Protein AF-A0A3D2V0P9-F1 (afdb_monomer_lite)

Sequence (71 aa):
VNLDYFMDDVVIAGDPASVTEQLLALREQIGDFGKLVVVAHCWDDRDKWIKSLELLSNEVVPAYNSAIGAN

pLDDT: mean 90.94, std 9.23, range [55.91, 98.19]

Structure (mmCIF, N/CA/C/O backbone):
data_AF-A0A3D2V0P9-F1
#
_entry.id   AF-A0A3D2V0P9-F1
#
loop_
_atom_site.group_PDB
_atom_site.id
_atom_site.type_symbol
_atom_site.label_atom_id
_atom_site.label_alt_id
_atom_site.label_comp_id
_atom_site.label_asym_id
_atom_site.label_entity_id
_atom_site.label_seq_id
_atom_site.pdbx_PDB_ins_code
_atom_site.Cartn_x
_atom_site.Cartn_y
_atom_site.Cartn_z
_atom_site.occupancy
_atom_site.B_iso_or_equiv
_atom_site.auth_seq_id
_atom_site.auth_comp_id
_atom_site.auth_asym_id
_atom_site.auth_atom_id
_atom_site.pdbx_PDB_model_num
ATOM 1 N N . VAL A 1 1 ? 8.354 -24.458 -2.288 1.00 75.88 1 VAL A N 1
ATOM 2 C CA . VAL A 1 1 ? 8.434 -22.987 -2.413 1.00 75.88 1 VAL A CA 1
ATOM 3 C C . VAL A 1 1 ? 8.963 -22.642 -3.791 1.00 75.88 1 VAL A C 1
ATOM 5 O O . VAL A 1 1 ? 10.063 -23.063 -4.130 1.00 75.88 1 VAL A O 1
ATOM 8 N N . ASN A 1 2 ? 8.132 -21.990 -4.600 1.00 90.62 2 ASN A N 1
ATOM 9 C CA . ASN A 1 2 ? 8.418 -21.517 -5.957 1.00 90.62 2 ASN A CA 1
ATOM 10 C C . ASN A 1 2 ? 8.038 -20.026 -6.054 1.00 90.62 2 ASN A C 1
ATOM 12 O O . ASN A 1 2 ? 7.590 -19.449 -5.066 1.00 90.62 2 ASN A O 1
ATOM 16 N N . LEU A 1 3 ? 8.241 -19.410 -7.222 1.00 86.75 3 LEU A N 1
ATOM 17 C CA . LEU A 1 3 ? 7.913 -17.998 -7.431 1.00 86.75 3 LEU A CA 1
ATOM 18 C C . LEU A 1 3 ? 6.414 -17.720 -7.252 1.00 86.75 3 LEU A C 1
ATOM 20 O O . LEU A 1 3 ? 6.076 -16.733 -6.610 1.00 86.75 3 LEU A O 1
ATOM 24 N N . ASP A 1 4 ? 5.554 -18.613 -7.743 1.00 89.06 4 ASP A N 1
ATOM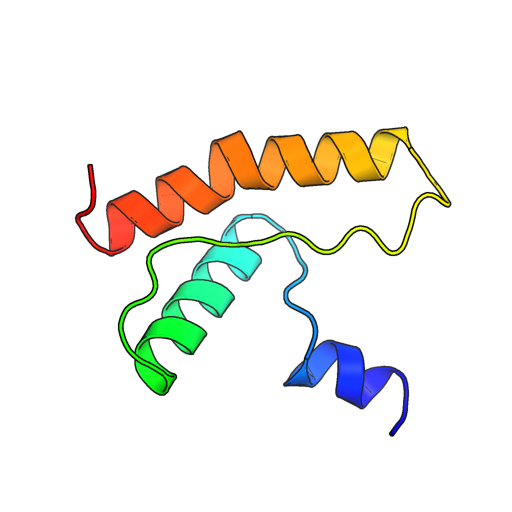 25 C CA . ASP A 1 4 ? 4.095 -18.468 -7.643 1.00 89.06 4 ASP A CA 1
ATOM 26 C C . ASP A 1 4 ? 3.654 -18.343 -6.180 1.00 89.06 4 ASP A C 1
ATOM 28 O O . ASP A 1 4 ? 3.002 -17.376 -5.819 1.00 89.06 4 ASP A O 1
ATOM 32 N N . TYR A 1 5 ? 4.147 -19.221 -5.300 1.00 91.31 5 TYR A N 1
ATOM 33 C CA . TYR A 1 5 ? 3.888 -19.130 -3.860 1.00 91.31 5 TYR A CA 1
ATOM 34 C C . TYR A 1 5 ? 4.301 -17.777 -3.259 1.00 91.31 5 TYR A C 1
ATOM 36 O O . TYR A 1 5 ? 3.605 -17.228 -2.412 1.00 91.31 5 TYR A O 1
ATOM 44 N N . PHE A 1 6 ? 5.444 -17.216 -3.670 1.00 88.38 6 PHE A N 1
ATOM 45 C CA . PHE A 1 6 ? 5.846 -15.905 -3.160 1.00 88.38 6 PHE A CA 1
ATOM 46 C C . PHE A 1 6 ? 4.918 -14.795 -3.650 1.00 88.38 6 PHE A C 1
ATOM 48 O O . PHE A 1 6 ? 4.592 -13.912 -2.865 1.00 88.38 6 PHE A O 1
ATOM 55 N N . MET A 1 7 ? 4.508 -14.833 -4.917 1.00 88.44 7 MET A N 1
ATOM 56 C CA . MET A 1 7 ? 3.637 -13.813 -5.498 1.00 88.44 7 MET A CA 1
ATOM 57 C C . MET A 1 7 ? 2.202 -13.892 -4.975 1.00 88.44 7 MET A C 1
ATOM 59 O O . MET A 1 7 ? 1.589 -12.848 -4.789 1.00 88.44 7 MET A O 1
ATOM 63 N N . ASP A 1 8 ? 1.701 -15.097 -4.716 1.00 87.31 8 ASP A N 1
ATOM 64 C CA . ASP A 1 8 ? 0.311 -15.316 -4.317 1.00 87.31 8 ASP A CA 1
ATOM 65 C C . ASP A 1 8 ? 0.107 -15.160 -2.802 1.00 87.31 8 ASP A C 1
ATOM 67 O O . ASP A 1 8 ? -0.915 -14.625 -2.375 1.00 87.31 8 ASP A O 1
ATOM 71 N N . ASP A 1 9 ? 1.076 -15.595 -1.983 1.00 87.75 9 ASP A N 1
ATOM 72 C CA . ASP A 1 9 ? 0.885 -15.708 -0.529 1.00 87.75 9 ASP A CA 1
ATOM 73 C C . ASP A 1 9 ? 1.766 -14.765 0.312 1.00 87.75 9 ASP A C 1
ATOM 75 O O . ASP A 1 9 ? 1.488 -14.557 1.495 1.00 87.75 9 ASP A O 1
ATOM 79 N N . VAL A 1 10 ? 2.862 -14.224 -0.238 1.00 89.62 10 VAL A N 1
ATOM 80 C CA . VAL A 1 10 ? 3.885 -13.513 0.564 1.00 89.62 10 VAL A CA 1
ATOM 81 C C . VAL A 1 10 ? 4.060 -12.053 0.155 1.00 89.62 10 VAL A C 1
ATOM 83 O O . VAL A 1 10 ? 4.257 -11.187 1.010 1.00 89.62 10 VAL A O 1
ATOM 86 N N . VAL A 1 11 ? 4.055 -11.768 -1.143 1.00 91.38 11 VAL A N 1
ATOM 87 C CA . VAL A 1 11 ? 4.397 -10.458 -1.693 1.00 91.38 11 VAL A CA 1
ATOM 88 C C . VAL A 1 11 ? 3.135 -9.637 -1.902 1.00 91.38 11 VAL A C 1
ATOM 90 O O . VAL A 1 11 ? 2.249 -10.026 -2.648 1.00 91.38 11 VAL A O 1
ATOM 93 N N . ILE A 1 12 ? 3.112 -8.439 -1.320 1.00 93.94 12 ILE A N 1
ATOM 94 C CA . ILE A 1 12 ? 2.118 -7.421 -1.656 1.00 93.94 12 ILE A CA 1
ATOM 95 C C . ILE A 1 12 ? 2.684 -6.559 -2.782 1.00 93.94 12 ILE A C 1
ATOM 97 O O . ILE A 1 12 ? 3.609 -5.771 -2.569 1.00 93.94 12 ILE A O 1
ATOM 101 N N . ALA A 1 13 ? 2.138 -6.714 -3.984 1.00 92.88 13 ALA A N 1
ATOM 102 C CA . ALA A 1 13 ? 2.542 -5.960 -5.164 1.00 92.88 13 ALA A CA 1
ATOM 103 C C . ALA A 1 13 ? 1.367 -5.773 -6.131 1.00 92.88 13 ALA A C 1
ATOM 105 O O . ALA A 1 13 ? 0.399 -6.532 -6.114 1.00 92.88 13 ALA A O 1
ATOM 106 N N . GLY A 1 14 ? 1.466 -4.75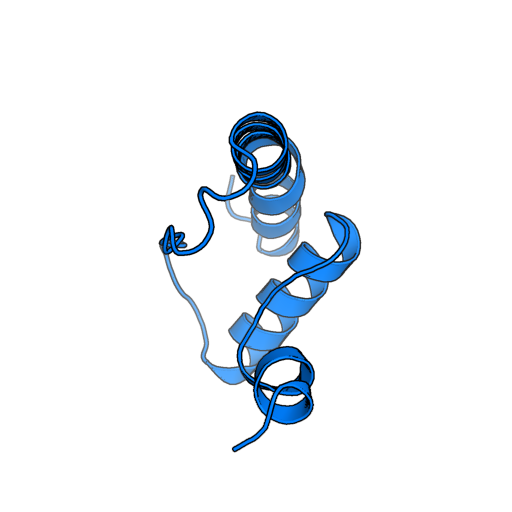5 -6.983 1.00 93.81 14 GLY A N 1
ATOM 107 C CA . GLY A 1 14 ? 0.434 -4.401 -7.952 1.00 93.81 14 GLY A CA 1
ATOM 108 C C . GLY A 1 14 ? 0.394 -2.898 -8.202 1.00 93.81 14 GLY A C 1
ATOM 109 O O . GLY A 1 14 ? 1.349 -2.176 -7.902 1.00 93.81 14 GLY A O 1
ATOM 110 N N . ASP A 1 15 ? -0.723 -2.430 -8.749 1.00 97.12 15 ASP A N 1
ATOM 111 C CA . ASP A 1 15 ? -1.055 -1.007 -8.756 1.00 97.12 15 ASP A CA 1
ATOM 112 C C . ASP A 1 15 ? -1.485 -0.522 -7.351 1.00 97.12 15 ASP A C 1
ATOM 114 O O . ASP A 1 15 ? -1.727 -1.341 -6.456 1.00 97.12 15 ASP A O 1
ATOM 118 N N . PRO A 1 16 ? -1.572 0.802 -7.121 1.00 98.19 16 PRO A N 1
ATOM 119 C CA . PRO A 1 16 ? -1.914 1.337 -5.807 1.00 98.19 16 PRO A CA 1
ATOM 120 C C . PRO A 1 16 ? -3.240 0.822 -5.236 1.00 98.19 16 PRO A C 1
ATOM 122 O O . PRO A 1 16 ? -3.309 0.557 -4.038 1.00 98.19 16 PRO A O 1
ATOM 125 N N . ALA A 1 17 ? -4.271 0.634 -6.068 1.00 98.19 17 ALA A N 1
ATOM 126 C CA . ALA A 1 17 ? -5.575 0.166 -5.606 1.00 98.19 17 ALA A CA 1
ATOM 127 C C . ALA A 1 17 ? -5.496 -1.289 -5.125 1.00 98.19 17 ALA A C 1
ATOM 129 O O . ALA A 1 17 ? -5.921 -1.593 -4.011 1.00 98.19 17 ALA A O 1
ATOM 130 N N . SER A 1 18 ? -4.864 -2.161 -5.915 1.00 97.81 18 SER A N 1
ATOM 131 C CA . SER A 1 18 ? -4.664 -3.565 -5.551 1.00 97.81 18 SER A CA 1
ATOM 132 C C . SER A 1 18 ? -3.839 -3.716 -4.270 1.00 97.81 18 SER A C 1
ATOM 134 O O . SER A 1 18 ? -4.183 -4.510 -3.395 1.00 97.81 18 SER A O 1
ATOM 136 N N . VAL A 1 19 ? -2.774 -2.926 -4.114 1.00 97.50 19 VAL A N 1
ATOM 137 C CA . VAL A 1 19 ? -1.950 -2.945 -2.896 1.00 97.50 19 VAL A CA 1
ATOM 138 C C . VAL A 1 19 ? -2.758 -2.487 -1.677 1.00 97.50 19 VAL A C 1
ATOM 140 O O . VAL A 1 19 ? -2.655 -3.097 -0.613 1.00 97.50 19 VAL A O 1
ATOM 143 N N . THR A 1 20 ? -3.588 -1.446 -1.806 1.00 98.06 20 THR A N 1
ATOM 144 C CA . THR A 1 20 ? -4.473 -1.001 -0.718 1.00 98.06 20 THR A CA 1
ATOM 145 C C . THR A 1 20 ? -5.464 -2.093 -0.311 1.00 98.06 20 THR A C 1
ATOM 147 O O . THR A 1 20 ? -5.631 -2.335 0.885 1.00 98.06 20 THR A O 1
ATOM 150 N N . GLU A 1 21 ? -6.084 -2.783 -1.269 1.00 98.12 21 GLU A N 1
ATOM 151 C CA . GLU A 1 21 ? -7.005 -3.894 -0.994 1.00 98.12 21 GLU A CA 1
ATOM 152 C C . GLU A 1 21 ? -6.310 -5.051 -0.267 1.00 98.12 21 GLU A C 1
ATOM 154 O O . GLU A 1 21 ? -6.816 -5.533 0.746 1.00 98.12 21 GLU A O 1
ATOM 159 N N . GLN A 1 22 ? -5.116 -5.444 -0.718 1.00 97.50 22 GLN A N 1
ATOM 160 C CA . GLN A 1 22 ? -4.320 -6.491 -0.070 1.00 97.50 22 GLN A CA 1
ATOM 161 C C . GLN A 1 22 ? -3.954 -6.126 1.378 1.00 97.50 22 GLN A C 1
ATOM 163 O O . GLN A 1 22 ? -4.025 -6.971 2.269 1.00 97.50 22 GLN A O 1
ATOM 168 N N . LEU A 1 23 ? -3.615 -4.860 1.650 1.00 97.06 23 LEU A N 1
ATOM 169 C CA . LEU A 1 23 ? -3.328 -4.384 3.009 1.00 97.06 23 LEU A CA 1
ATOM 170 C C . LEU A 1 23 ? -4.562 -4.398 3.918 1.00 97.06 23 LEU A C 1
ATOM 172 O O . LEU A 1 23 ? -4.449 -4.732 5.099 1.00 97.06 23 LEU A O 1
ATOM 176 N N . LEU A 1 24 ? -5.733 -4.035 3.391 1.00 97.31 24 LEU A N 1
ATOM 177 C CA . LEU A 1 24 ? -6.995 -4.098 4.132 1.00 97.31 24 LEU A CA 1
ATOM 178 C C . LEU A 1 24 ? -7.390 -5.547 4.429 1.00 97.31 24 LEU A C 1
ATOM 180 O O . LEU A 1 24 ? -7.751 -5.852 5.564 1.00 97.31 24 LEU A O 1
ATOM 184 N N . ALA A 1 25 ? -7.241 -6.443 3.451 1.00 96.81 25 ALA A N 1
ATOM 185 C CA . ALA A 1 25 ? -7.467 -7.873 3.635 1.00 96.81 25 ALA A CA 1
ATOM 186 C C . ALA A 1 25 ? -6.512 -8.464 4.684 1.00 96.81 25 ALA A C 1
ATOM 188 O O . ALA A 1 25 ? -6.937 -9.210 5.564 1.00 96.81 25 ALA A O 1
ATOM 189 N N . LEU A 1 26 ? -5.232 -8.078 4.654 1.00 96.38 26 LEU A N 1
ATOM 190 C CA . LEU A 1 26 ? -4.272 -8.479 5.679 1.00 96.38 26 LEU A CA 1
ATOM 191 C C . LEU A 1 26 ? -4.709 -7.988 7.064 1.00 96.38 26 LEU A C 1
ATOM 193 O O . LEU A 1 26 ? -4.698 -8.766 8.016 1.00 96.38 26 LEU A O 1
ATOM 197 N N . ARG A 1 27 ? -5.132 -6.721 7.180 1.00 96.12 27 ARG A N 1
ATOM 198 C CA . ARG A 1 27 ? -5.632 -6.151 8.441 1.00 96.12 27 ARG A CA 1
ATOM 199 C C . ARG A 1 27 ? -6.839 -6.922 8.978 1.00 96.12 27 ARG A C 1
ATOM 201 O O . ARG A 1 27 ? -6.912 -7.150 10.179 1.00 96.12 27 ARG A O 1
ATOM 208 N N . GLU A 1 28 ? -7.768 -7.340 8.122 1.00 96.81 28 GLU A N 1
ATOM 209 C CA . GLU A 1 28 ? -8.914 -8.159 8.537 1.00 96.81 28 GLU A CA 1
ATOM 210 C C . GLU A 1 28 ? -8.467 -9.498 9.146 1.00 96.81 28 GLU A C 1
ATOM 212 O O . GLU A 1 28 ? -9.037 -9.952 10.137 1.00 96.81 28 GLU A O 1
ATOM 217 N N . GLN A 1 29 ? -7.406 -10.099 8.601 1.00 96.81 29 GLN A N 1
ATOM 218 C CA . GLN A 1 29 ? -6.884 -11.380 9.076 1.00 96.81 29 GLN A CA 1
ATOM 219 C C . GLN A 1 29 ? -6.076 -11.274 10.375 1.00 96.81 29 GLN A C 1
ATOM 221 O O . GLN A 1 29 ? -6.189 -12.150 11.233 1.00 96.81 29 GLN A O 1
ATOM 226 N N . ILE A 1 30 ? -5.235 -10.244 10.517 1.00 96.38 30 ILE A N 1
ATOM 227 C CA . ILE A 1 30 ? -4.253 -10.158 11.618 1.00 96.38 30 ILE A CA 1
ATOM 228 C C . ILE A 1 30 ? -4.594 -9.104 12.675 1.00 96.38 30 ILE A C 1
ATOM 230 O O . ILE A 1 30 ? -3.958 -9.062 13.729 1.00 96.38 30 ILE A O 1
ATOM 234 N N . GLY A 1 31 ? -5.582 -8.255 12.404 1.00 95.81 31 GLY A N 1
ATOM 235 C CA . GLY A 1 31 ? -5.915 -7.091 13.212 1.00 95.81 31 GLY A CA 1
ATOM 236 C C . GLY A 1 31 ? -5.046 -5.869 12.910 1.00 95.81 31 GLY A C 1
ATOM 237 O O . GLY A 1 31 ? -4.396 -5.741 11.869 1.00 95.81 31 GLY A O 1
ATOM 238 N N . ASP A 1 32 ? -5.073 -4.923 13.843 1.00 95.31 32 ASP A N 1
ATOM 239 C CA . ASP A 1 32 ? -4.486 -3.602 13.661 1.00 95.31 32 ASP A CA 1
ATOM 240 C C . ASP A 1 32 ? -2.950 -3.626 13.660 1.00 95.31 32 ASP A C 1
ATOM 242 O O . ASP A 1 32 ? -2.306 -4.206 14.534 1.00 95.31 32 ASP A O 1
ATOM 246 N N . PHE A 1 33 ? -2.353 -2.881 12.729 1.00 94.12 33 PHE A N 1
ATOM 247 C CA . PHE A 1 33 ? -0.923 -2.575 12.717 1.00 94.12 33 PHE A CA 1
ATOM 248 C C . PHE A 1 33 ? -0.691 -1.074 12.511 1.00 94.12 33 PHE A C 1
ATOM 250 O O . PHE A 1 33 ? -1.491 -0.380 11.883 1.00 94.12 33 PHE A O 1
ATOM 257 N N . GLY A 1 34 ? 0.421 -0.565 13.053 1.00 89.62 34 GLY A N 1
ATOM 258 C CA . GLY A 1 34 ? 0.715 0.874 13.059 1.00 89.62 34 GLY A CA 1
ATOM 259 C C . GLY A 1 34 ? 1.723 1.349 12.011 1.00 89.62 34 GLY A C 1
ATOM 260 O O . GLY A 1 34 ? 1.788 2.547 11.734 1.00 89.62 34 GLY A O 1
ATOM 261 N N . LYS A 1 35 ? 2.554 0.456 11.462 1.00 90.56 35 LYS A N 1
ATOM 262 C CA . LYS A 1 35 ? 3.628 0.816 10.525 1.00 90.56 35 LYS A CA 1
ATOM 263 C C . LYS A 1 35 ? 3.798 -0.248 9.451 1.00 90.56 35 LYS A C 1
ATOM 265 O O . LYS A 1 35 ? 3.834 -1.434 9.760 1.00 90.56 35 LYS A O 1
ATOM 270 N N . LEU A 1 36 ? 3.974 0.212 8.217 1.00 91.12 36 LEU A N 1
ATOM 271 C CA . LEU A 1 36 ? 4.435 -0.596 7.094 1.00 91.12 36 LEU A CA 1
ATOM 272 C C . LEU A 1 36 ? 5.941 -0.389 6.946 1.00 91.12 36 LEU A C 1
ATOM 274 O O . LEU A 1 36 ? 6.399 0.745 6.798 1.00 91.12 36 LEU A O 1
ATOM 278 N N . VAL A 1 37 ? 6.711 -1.474 7.016 1.00 91.62 37 VAL A N 1
ATOM 279 C CA . VAL A 1 37 ? 8.162 -1.445 6.802 1.00 91.62 37 VAL A CA 1
ATOM 280 C C . VAL A 1 37 ? 8.447 -2.075 5.451 1.00 91.62 37 VAL A C 1
ATOM 282 O O . VAL A 1 37 ? 8.303 -3.281 5.275 1.00 91.62 37 VAL A O 1
ATOM 285 N N . VAL A 1 38 ? 8.845 -1.245 4.493 1.00 88.88 38 VAL A N 1
ATOM 286 C CA . VAL A 1 38 ? 9.229 -1.714 3.163 1.00 88.88 38 VAL A CA 1
ATOM 287 C C . VAL A 1 38 ? 10.611 -2.345 3.241 1.00 88.88 38 VAL A C 1
ATOM 289 O O . VAL A 1 38 ? 11.574 -1.699 3.658 1.00 88.88 38 VAL A O 1
ATOM 292 N N . VAL A 1 39 ? 10.719 -3.599 2.811 1.00 83.12 39 VAL A N 1
ATOM 293 C CA . VAL A 1 39 ? 12.005 -4.288 2.710 1.00 83.12 39 VAL A CA 1
ATOM 294 C C . VAL A 1 39 ? 12.560 -4.090 1.301 1.00 83.12 39 VAL A C 1
ATOM 296 O O . VAL A 1 39 ? 11.953 -4.497 0.313 1.00 83.12 39 VAL A O 1
ATOM 299 N N . ALA A 1 40 ? 13.716 -3.436 1.198 1.00 71.12 40 ALA A N 1
ATOM 300 C CA . ALA A 1 40 ? 14.352 -3.150 -0.083 1.00 71.12 40 ALA A CA 1
ATOM 301 C C . ALA A 1 40 ? 15.220 -4.334 -0.535 1.00 71.12 40 ALA A C 1
ATOM 303 O O . ALA A 1 40 ? 16.357 -4.473 -0.086 1.00 71.12 40 ALA A O 1
ATOM 304 N N . HIS A 1 41 ? 14.693 -5.172 -1.431 1.00 64.31 41 HIS A N 1
ATOM 305 C CA . HIS A 1 41 ? 15.432 -6.313 -1.992 1.00 64.31 41 HIS A CA 1
ATOM 306 C C . HIS A 1 41 ? 15.837 -6.156 -3.466 1.00 64.31 41 HIS A C 1
ATOM 308 O O . HIS A 1 41 ? 16.763 -6.837 -3.897 1.00 64.31 41 HIS A O 1
ATOM 314 N N . CYS A 1 42 ? 15.218 -5.248 -4.227 1.00 59.12 42 CYS A N 1
ATOM 315 C CA . CYS A 1 42 ? 15.392 -5.175 -5.682 1.00 59.12 42 CYS A CA 1
ATOM 316 C C . CYS A 1 42 ? 15.801 -3.764 -6.123 1.00 59.12 42 CYS A C 1
ATOM 318 O O . CYS A 1 42 ? 14.967 -2.950 -6.511 1.00 59.12 42 CYS A O 1
ATOM 320 N N . TRP A 1 43 ? 17.105 -3.481 -6.058 1.00 63.59 43 TRP A N 1
ATOM 321 C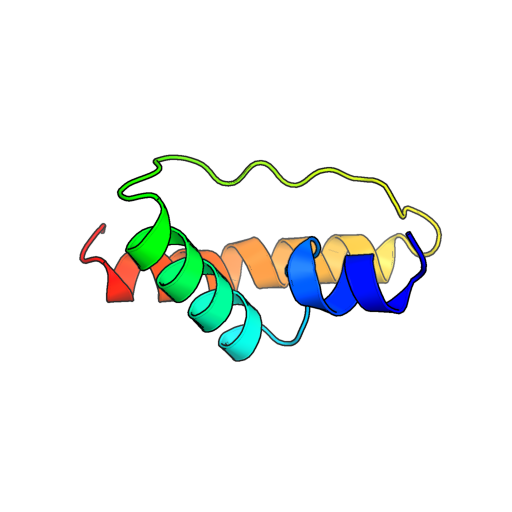 CA . TRP A 1 43 ? 17.720 -2.262 -6.608 1.00 63.59 43 TRP A CA 1
ATOM 322 C C . TRP A 1 43 ? 18.107 -2.401 -8.088 1.00 63.59 43 TRP A C 1
ATOM 324 O O . TRP A 1 43 ? 18.806 -1.538 -8.617 1.00 63.59 43 TRP A O 1
ATOM 334 N N . ASP A 1 44 ? 17.659 -3.465 -8.757 1.00 74.88 44 ASP A N 1
ATOM 335 C CA . ASP A 1 44 ? 17.996 -3.745 -10.159 1.00 74.88 44 ASP A CA 1
ATOM 336 C C . ASP A 1 44 ? 17.600 -2.586 -11.091 1.00 74.88 44 ASP A C 1
ATOM 338 O O . ASP A 1 44 ? 18.251 -2.349 -12.106 1.00 74.88 44 ASP A O 1
ATOM 342 N N . ASP A 1 45 ? 16.568 -1.823 -10.709 1.00 87.56 45 ASP A N 1
ATOM 343 C CA . ASP A 1 45 ? 16.148 -0.584 -11.360 1.00 87.56 45 ASP A CA 1
ATOM 344 C C . ASP A 1 45 ? 15.781 0.475 -10.307 1.00 87.56 45 ASP A C 1
ATOM 346 O O . ASP A 1 45 ? 14.715 0.444 -9.682 1.00 87.56 45 ASP A O 1
ATOM 350 N N . ARG A 1 46 ? 16.697 1.427 -10.099 1.00 88.19 46 ARG A N 1
ATOM 351 C CA . ARG A 1 46 ? 16.560 2.491 -9.096 1.00 88.19 46 ARG A CA 1
ATOM 352 C C . ARG A 1 46 ? 15.348 3.386 -9.348 1.00 88.19 46 ARG A C 1
ATOM 354 O O . ARG A 1 46 ? 14.693 3.788 -8.387 1.00 88.19 46 ARG A O 1
ATOM 361 N N . ASP A 1 47 ? 15.064 3.720 -10.601 1.00 91.06 47 ASP A N 1
ATOM 362 C CA . ASP A 1 47 ? 14.005 4.676 -10.923 1.00 91.06 47 ASP A CA 1
ATOM 363 C C . ASP A 1 47 ? 12.633 4.043 -10.694 1.00 91.06 47 ASP A C 1
ATOM 365 O O . ASP A 1 47 ? 11.751 4.669 -10.102 1.00 91.06 47 ASP A O 1
ATOM 369 N N . LYS A 1 48 ? 12.478 2.759 -11.044 1.00 90.00 48 LYS A N 1
ATOM 370 C CA . LYS A 1 48 ? 11.276 1.994 -10.683 1.00 90.00 48 LYS A CA 1
ATOM 371 C C . LYS A 1 48 ? 11.114 1.852 -9.176 1.00 90.00 48 LYS A C 1
ATOM 373 O O . LYS A 1 48 ? 9.999 1.996 -8.679 1.00 90.00 48 LYS A O 1
ATOM 378 N N . TRP A 1 49 ? 12.201 1.607 -8.447 1.00 90.19 49 TRP A N 1
ATOM 379 C CA . TRP A 1 49 ? 12.148 1.512 -6.990 1.00 90.19 49 TRP A CA 1
ATOM 380 C C . TRP A 1 49 ? 11.673 2.820 -6.347 1.00 90.19 49 TRP A C 1
ATOM 382 O O . TRP A 1 49 ? 10.751 2.815 -5.532 1.00 90.19 49 TRP A O 1
ATOM 392 N N . ILE A 1 50 ? 12.245 3.955 -6.759 1.00 91.88 50 ILE A N 1
ATOM 393 C CA . ILE A 1 50 ? 11.823 5.277 -6.277 1.00 91.88 50 ILE A CA 1
ATOM 394 C C . ILE A 1 50 ? 10.359 5.520 -6.619 1.00 91.88 50 ILE A C 1
ATOM 396 O O . ILE A 1 50 ? 9.593 5.909 -5.740 1.00 91.88 50 ILE A O 1
ATOM 400 N N . LYS A 1 51 ? 9.945 5.215 -7.853 1.00 93.56 51 LYS A N 1
ATOM 401 C CA . LYS A 1 51 ? 8.549 5.370 -8.253 1.00 93.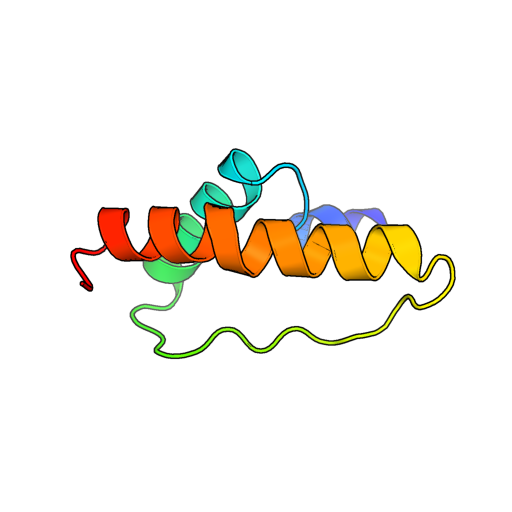56 51 LYS A CA 1
ATOM 402 C C . LYS A 1 51 ? 7.612 4.514 -7.400 1.00 93.56 51 LYS A C 1
ATOM 404 O O . LYS A 1 51 ? 6.563 4.997 -6.990 1.00 93.56 51 LYS A O 1
ATOM 409 N N . SER A 1 52 ? 7.991 3.277 -7.082 1.00 93.44 52 SER A N 1
ATOM 410 C CA . SER A 1 52 ? 7.214 2.403 -6.197 1.00 93.44 52 SER A CA 1
ATOM 411 C C . SER A 1 52 ? 7.056 2.996 -4.796 1.00 93.44 52 SER A C 1
ATOM 413 O O . SER A 1 52 ? 5.967 2.930 -4.232 1.00 93.44 52 SER A O 1
ATOM 415 N N . LEU A 1 53 ? 8.114 3.591 -4.237 1.00 93.56 53 LEU A N 1
ATOM 416 C CA . LEU A 1 53 ? 8.050 4.259 -2.935 1.00 93.56 53 LEU A CA 1
ATOM 417 C C . LEU A 1 53 ? 7.188 5.528 -2.976 1.00 93.56 53 LEU A C 1
ATOM 419 O O . LEU A 1 53 ? 6.436 5.780 -2.035 1.00 93.56 53 LEU A O 1
ATOM 423 N N . GLU A 1 54 ? 7.258 6.305 -4.060 1.00 95.94 54 GLU A N 1
ATOM 424 C CA . GLU A 1 54 ? 6.384 7.464 -4.270 1.00 95.94 54 GLU A CA 1
ATOM 425 C C . GLU A 1 54 ? 4.911 7.052 -4.318 1.00 95.94 54 GLU A C 1
ATOM 427 O O . GLU A 1 54 ? 4.091 7.670 -3.644 1.00 95.94 54 GLU A O 1
ATOM 432 N N . LEU A 1 55 ? 4.577 6.000 -5.072 1.00 97.19 55 LEU A N 1
ATOM 433 C CA . LEU A 1 55 ? 3.215 5.462 -5.151 1.00 97.19 55 LEU A CA 1
ATOM 434 C C . LEU A 1 55 ? 2.741 4.957 -3.782 1.00 97.19 55 LEU A C 1
ATOM 436 O O . LEU A 1 55 ? 1.629 5.262 -3.352 1.00 97.19 55 LEU A O 1
ATOM 440 N N . LEU A 1 56 ? 3.600 4.239 -3.055 1.00 95.75 56 LEU A N 1
ATOM 441 C CA . LEU A 1 56 ? 3.269 3.751 -1.720 1.00 95.75 56 LEU A CA 1
ATOM 442 C C . LEU A 1 56 ? 2.971 4.912 -0.755 1.00 95.75 56 LEU A C 1
ATOM 444 O O . LEU A 1 56 ? 1.974 4.884 -0.037 1.00 95.75 56 LEU A O 1
ATOM 448 N N . SER A 1 57 ? 3.818 5.944 -0.753 1.00 95.94 57 SER A N 1
ATOM 449 C CA . SER A 1 57 ? 3.696 7.083 0.161 1.00 95.94 57 SER A CA 1
ATOM 450 C C . SER A 1 57 ? 2.545 8.024 -0.195 1.00 95.94 57 SER A C 1
ATOM 452 O O . SER A 1 57 ? 1.892 8.543 0.707 1.00 95.94 57 SER A O 1
ATOM 454 N N . ASN A 1 58 ? 2.323 8.288 -1.483 1.00 97.69 58 ASN A N 1
ATOM 455 C CA . ASN A 1 58 ? 1.398 9.331 -1.933 1.00 97.69 58 ASN A CA 1
ATOM 456 C C . ASN A 1 58 ? 0.007 8.797 -2.284 1.00 97.69 58 ASN A C 1
ATOM 458 O O . ASN A 1 58 ? -0.941 9.578 -2.290 1.00 97.69 58 ASN A O 1
ATOM 462 N N . GLU A 1 59 ? -0.128 7.501 -2.573 1.00 98.12 59 GLU A N 1
ATOM 463 C CA . GLU A 1 59 ? -1.398 6.911 -3.014 1.00 98.12 59 GLU A CA 1
ATOM 464 C C . GLU A 1 59 ? -1.867 5.813 -2.056 1.00 98.12 59 GLU A C 1
ATOM 466 O O . GLU A 1 59 ? -2.949 5.924 -1.482 1.00 98.12 59 GLU A O 1
ATOM 471 N N . VAL A 1 60 ? -1.034 4.798 -1.800 1.00 97.75 60 VAL A N 1
ATOM 472 C CA . VAL A 1 60 ? -1.442 3.626 -1.003 1.00 97.75 60 VAL A CA 1
ATOM 473 C C . VAL A 1 60 ? -1.685 3.976 0.462 1.00 97.75 60 VAL A C 1
ATOM 475 O O . VAL A 1 60 ? -2.743 3.653 1.000 1.00 97.75 60 VAL A O 1
ATOM 478 N N . VAL A 1 61 ? -0.714 4.612 1.130 1.00 96.06 61 VAL A N 1
ATOM 479 C CA . VAL A 1 61 ? -0.822 4.939 2.562 1.00 96.06 61 VAL A CA 1
ATOM 480 C C . VAL A 1 61 ? -2.011 5.869 2.834 1.00 96.06 61 VAL A C 1
ATOM 482 O O . VAL A 1 61 ? -2.794 5.540 3.724 1.00 96.06 61 VAL A O 1
ATOM 485 N N . PRO A 1 62 ? -2.223 6.970 2.082 1.00 96.94 62 PRO A N 1
ATOM 486 C CA . PRO A 1 62 ? -3.411 7.805 2.251 1.00 96.94 62 PRO A CA 1
ATOM 487 C C . PRO A 1 62 ? -4.726 7.054 2.015 1.00 96.94 62 PRO A C 1
ATOM 489 O O . PRO A 1 62 ? -5.653 7.208 2.809 1.00 96.94 62 PRO A O 1
ATOM 492 N N . ALA A 1 63 ? -4.809 6.216 0.974 1.00 97.44 63 ALA A N 1
ATOM 493 C CA . ALA A 1 63 ? -6.013 5.435 0.687 1.00 97.44 63 ALA A CA 1
ATOM 494 C C . ALA A 1 63 ? -6.323 4.424 1.803 1.00 97.44 63 ALA A C 1
ATOM 496 O O . ALA A 1 63 ? -7.457 4.347 2.274 1.00 97.44 63 ALA A O 1
ATOM 497 N N . TYR A 1 64 ? -5.306 3.702 2.282 1.00 97.19 64 TYR A N 1
ATOM 498 C CA . TYR A 1 64 ? -5.433 2.772 3.404 1.00 97.19 64 TYR A CA 1
ATOM 499 C C . TYR A 1 64 ? -5.871 3.489 4.687 1.00 97.19 64 TYR A C 1
ATOM 501 O O . TYR A 1 64 ? -6.838 3.080 5.325 1.00 97.19 64 TYR A O 1
ATOM 509 N N . ASN A 1 65 ? -5.203 4.592 5.034 1.00 95.94 65 ASN A N 1
ATOM 510 C CA . ASN A 1 65 ? -5.507 5.407 6.209 1.00 95.94 65 ASN A CA 1
ATOM 511 C C . ASN A 1 65 ? -6.943 5.944 6.181 1.00 95.94 65 ASN A C 1
ATOM 513 O O . ASN A 1 65 ? -7.667 5.835 7.172 1.00 95.94 65 ASN A O 1
ATOM 517 N N . SER A 1 66 ? -7.383 6.445 5.024 1.00 96.62 66 SER A N 1
ATOM 518 C CA . SER A 1 66 ? -8.759 6.893 4.818 1.00 96.62 66 S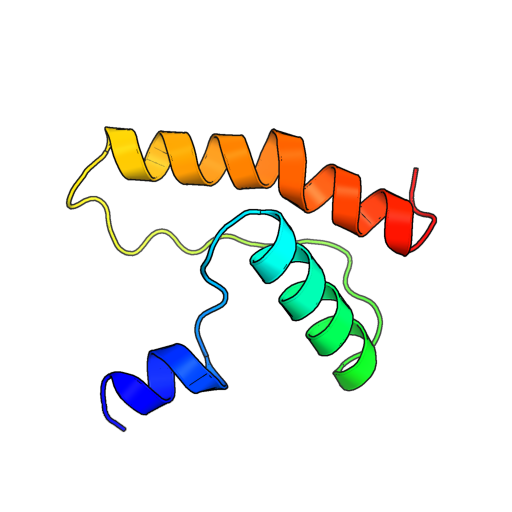ER A CA 1
ATOM 519 C C . SER A 1 66 ? -9.765 5.757 5.016 1.00 96.62 66 SER A C 1
ATOM 521 O O . SER A 1 66 ? -10.770 5.959 5.698 1.00 96.62 66 SER A O 1
ATOM 523 N N . ALA A 1 67 ? -9.482 4.560 4.492 1.00 96.12 67 ALA A N 1
ATOM 524 C CA . ALA A 1 67 ? -10.360 3.397 4.619 1.00 96.12 67 ALA A CA 1
ATOM 525 C C . ALA A 1 67 ? -10.520 2.914 6.072 1.00 96.12 67 ALA A C 1
ATOM 527 O O . ALA A 1 67 ? -11.597 2.457 6.448 1.00 96.12 67 ALA A O 1
ATOM 528 N N . ILE A 1 68 ? -9.480 3.050 6.903 1.00 95.31 68 ILE A N 1
ATOM 529 C CA . ILE A 1 68 ? -9.523 2.669 8.326 1.00 95.31 68 ILE A CA 1
ATOM 530 C C . ILE A 1 68 ? -9.898 3.828 9.267 1.00 95.31 68 ILE A C 1
ATOM 532 O O . ILE A 1 68 ? -9.935 3.639 10.481 1.00 95.31 68 ILE A O 1
ATOM 536 N N . GLY A 1 69 ? -10.147 5.032 8.739 1.00 92.88 69 GLY A N 1
ATOM 537 C CA . GLY A 1 69 ? -10.483 6.218 9.534 1.00 92.88 69 GLY A CA 1
ATOM 538 C C . GLY A 1 69 ? -9.321 6.805 10.349 1.00 92.88 69 GLY A C 1
ATOM 539 O O . GLY A 1 69 ? -9.560 7.531 11.314 1.00 92.88 69 GLY A O 1
ATOM 540 N N . ALA A 1 70 ? -8.074 6.502 9.984 1.00 82.31 70 ALA A N 1
ATOM 541 C CA . ALA A 1 70 ? -6.885 7.097 10.583 1.00 82.31 70 ALA A CA 1
ATOM 542 C C . ALA A 1 70 ? -6.505 8.358 9.790 1.00 82.31 70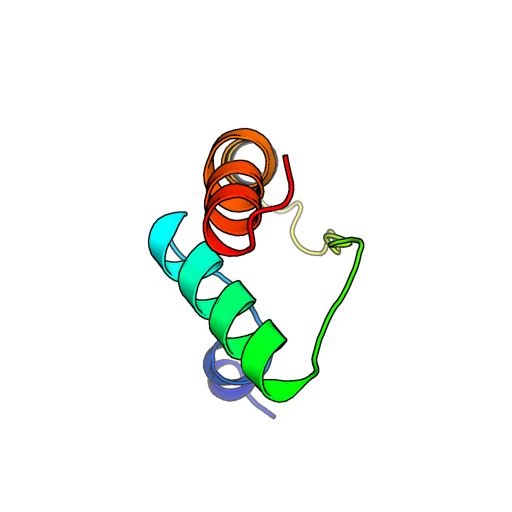 ALA A C 1
ATOM 544 O O . ALA A 1 70 ? -5.984 8.245 8.687 1.00 82.31 70 ALA A O 1
ATOM 545 N N . ASN A 1 71 ? -6.787 9.549 10.324 1.00 55.91 71 ASN A N 1
ATOM 546 C CA . ASN A 1 71 ? -6.329 10.821 9.742 1.00 55.91 71 ASN A CA 1
ATOM 547 C C . ASN A 1 71 ? -4.976 11.233 10.325 1.00 55.91 71 ASN A C 1
ATOM 549 O O . ASN A 1 71 ? -4.886 11.301 11.573 1.00 55.91 71 ASN A O 1
#

Secondary structure (DSSP, 8-state):
--HHHIIIII---SSHHHHHHHHHHHHHHH---S---------SSHHHHHHHHHHIIIIIHHHHHHHTT--

Foldseek 3Di:
DDPCCCVPPPDQDDALVSSLVVVVVVCVVPNDDDDDDDDDDDVVDVVVVVVVVCRCVPRNVVVNCVVVVND

Radius of gyration: 12.97 Å; chains: 1; bounding box: 28×34×25 Å